Protein AF-A0A453LEN0-F1 (afdb_monomer_lite)

pLDDT: mean 72.08, std 21.24, range [32.16, 97.12]

InterPro domains:
  IPR000552 Large ribosomal subunit protein eL42 [PF00935] (18-52)
  IPR000552 Large ribosomal subunit protein eL42 [PS01172] (21-32)
  IPR000552 Large ribosomal subunit protein eL42 [PTHR10369] (19-63)
  IPR011332 Zinc-binding ribosomal protein [SSF57829] (19-52)
  IPR053708 Eukaryotic Ribosomal Large Subunit eL42 [G3DSA:3.10.450.80] (3-63)

Radius of gyration: 17.84 Å; chains: 1; bounding box: 41×28×55 Å

Sequence (63 aa):
VGERSENQEDLLQEQGVQEAKTTKKIVLKLQCQSCKHYSQRAIKRCKHFEIGGDKKGKGTSLF

Structure (mmCIF, N/CA/C/O backbone):
data_AF-A0A453LEN0-F1
#
_entry.id   AF-A0A453LEN0-F1
#
loop_
_atom_site.group_PDB
_atom_site.id
_atom_site.type_symbol
_atom_site.label_atom_id
_atom_site.label_alt_id
_atom_site.label_comp_id
_atom_site.label_asym_id
_atom_site.label_entity_id
_atom_site.label_seq_id
_atom_site.pdbx_PDB_ins_code
_atom_site.Cartn_x
_atom_site.Cartn_y
_atom_site.Cartn_z
_atom_site.occupancy
_atom_site.B_iso_or_equiv
_atom_site.auth_seq_id
_atom_site.auth_comp_id
_atom_site.auth_asym_id
_atom_site.auth_atom_id
_atom_site.pdbx_PDB_model_num
AT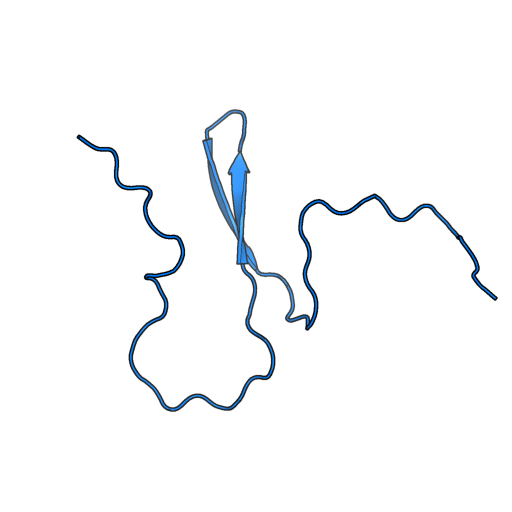OM 1 N N . VAL A 1 1 ? 5.048 22.302 25.151 1.00 32.16 1 VAL A N 1
ATOM 2 C CA . VAL A 1 1 ? 5.437 20.987 25.711 1.00 32.16 1 VAL A CA 1
ATOM 3 C C . VAL A 1 1 ? 4.245 20.076 25.491 1.00 32.16 1 VAL A C 1
ATOM 5 O O . VAL A 1 1 ? 3.212 20.371 26.054 1.00 32.16 1 VAL A O 1
ATOM 8 N N . GLY A 1 2 ? 4.192 19.085 24.622 1.00 35.50 2 GLY A N 1
ATOM 9 C CA . GLY A 1 2 ? 5.131 18.429 23.734 1.00 35.50 2 GLY A CA 1
ATOM 10 C C . GLY A 1 2 ? 4.487 17.068 23.482 1.00 35.50 2 GLY A C 1
ATOM 11 O O . GLY A 1 2 ? 4.266 16.358 24.448 1.00 35.50 2 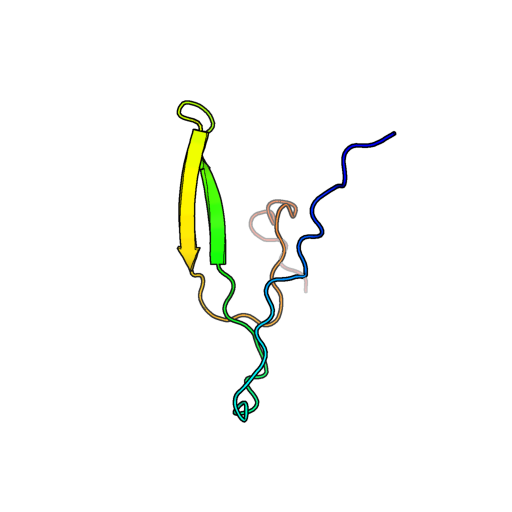GLY A O 1
ATOM 12 N N . GLU A 1 3 ? 4.173 16.716 22.240 1.00 35.97 3 GLU A N 1
ATOM 13 C CA . GLU A 1 3 ? 3.955 15.321 21.855 1.00 35.97 3 GLU A CA 1
ATOM 14 C C . GLU A 1 3 ? 4.767 15.108 20.584 1.00 35.97 3 GLU A C 1
ATOM 16 O O . GLU A 1 3 ? 4.471 15.604 19.500 1.00 35.97 3 GLU A O 1
ATOM 21 N N . ARG A 1 4 ? 5.926 14.504 20.826 1.00 40.69 4 ARG A N 1
ATOM 22 C CA . ARG A 1 4 ? 6.969 14.131 19.884 1.00 40.69 4 ARG A CA 1
ATOM 23 C C . ARG A 1 4 ? 6.320 13.256 18.808 1.00 40.69 4 ARG A C 1
ATOM 25 O O . ARG A 1 4 ? 5.991 12.110 19.089 1.00 40.69 4 ARG A O 1
ATOM 32 N N . SER A 1 5 ? 6.113 13.792 17.603 1.00 42.06 5 SER A N 1
ATOM 33 C CA . SER A 1 5 ? 5.749 12.967 16.452 1.00 42.06 5 SER A CA 1
ATOM 34 C C . SER A 1 5 ? 6.883 11.971 16.231 1.00 42.06 5 SER A C 1
ATOM 36 O O . SER A 1 5 ? 8.006 12.371 15.926 1.00 42.06 5 SER A O 1
ATOM 38 N N . GLU A 1 6 ? 6.614 10.692 16.472 1.00 40.56 6 GLU A N 1
ATOM 39 C CA . GLU A 1 6 ? 7.553 9.609 16.208 1.00 40.56 6 GLU A CA 1
ATOM 40 C C . GLU A 1 6 ? 7.910 9.625 14.719 1.00 40.56 6 GLU A C 1
ATOM 42 O O . GLU A 1 6 ? 7.088 9.332 13.847 1.00 40.56 6 GLU A O 1
ATOM 47 N N . ASN A 1 7 ? 9.141 10.056 14.445 1.00 38.47 7 ASN A N 1
ATOM 48 C CA . ASN A 1 7 ? 9.720 10.122 13.117 1.00 38.47 7 ASN A CA 1
ATOM 49 C C . ASN A 1 7 ? 9.745 8.706 12.526 1.00 38.47 7 ASN A C 1
ATOM 51 O O . ASN A 1 7 ? 10.323 7.778 13.089 1.00 38.47 7 ASN A O 1
ATOM 55 N N . GLN A 1 8 ? 9.102 8.549 11.371 1.00 40.12 8 GLN A N 1
ATOM 56 C CA . GLN A 1 8 ? 8.902 7.301 10.626 1.00 40.12 8 GLN A CA 1
ATOM 57 C C . GLN A 1 8 ? 10.217 6.679 10.092 1.00 40.12 8 GLN A C 1
ATOM 59 O O . GLN A 1 8 ? 10.171 5.658 9.404 1.00 40.12 8 GLN A O 1
ATOM 64 N N . GLU A 1 9 ? 11.378 7.263 10.396 1.00 41.59 9 GLU A N 1
ATOM 65 C CA . GLU A 1 9 ? 12.672 6.954 9.775 1.00 41.59 9 GLU A CA 1
ATOM 66 C C . GLU A 1 9 ? 13.686 6.200 10.660 1.00 41.59 9 GLU A C 1
ATOM 68 O O . GLU A 1 9 ? 14.651 5.660 10.124 1.00 41.59 9 GLU A O 1
ATOM 73 N N . ASP A 1 10 ? 13.430 6.015 11.961 1.00 38.97 10 ASP A N 1
ATOM 74 C CA . ASP A 1 10 ? 14.367 5.367 12.908 1.00 38.97 10 ASP A CA 1
ATOM 75 C C . ASP A 1 10 ? 14.304 3.818 12.955 1.00 38.97 10 ASP A C 1
ATOM 77 O O . ASP A 1 10 ? 14.513 3.184 13.987 1.00 38.97 10 ASP A O 1
ATOM 81 N N . LEU A 1 11 ? 14.023 3.158 11.826 1.00 47.25 11 LEU A N 1
ATOM 82 C CA . LEU A 1 11 ? 14.003 1.683 11.726 1.00 47.25 11 LEU A CA 1
ATOM 83 C C . LEU A 1 11 ? 14.841 1.137 10.561 1.00 47.25 11 LEU A C 1
ATOM 85 O O . LEU A 1 11 ? 14.558 0.068 10.017 1.00 47.25 11 LEU A O 1
ATOM 89 N N . LEU A 1 12 ? 15.899 1.849 10.170 1.00 50.62 12 LEU A N 1
ATOM 90 C CA . LEU A 1 12 ? 16.903 1.344 9.230 1.00 50.62 12 LEU A CA 1
ATO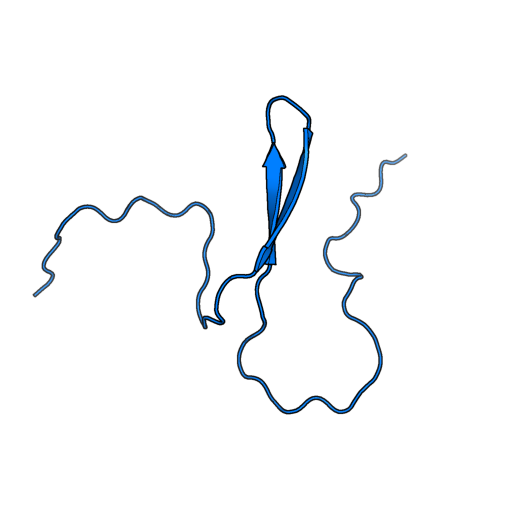M 91 C C . LEU A 1 12 ? 18.204 0.988 9.959 1.00 50.62 12 LEU A C 1
ATOM 93 O O . LEU A 1 12 ? 19.231 1.628 9.785 1.00 50.62 12 LEU A O 1
ATOM 97 N N . GLN A 1 13 ? 18.095 -0.060 10.778 1.00 48.75 13 GLN A N 1
ATOM 98 C CA . GLN A 1 13 ? 19.045 -1.165 10.942 1.00 48.75 13 GLN A CA 1
ATOM 99 C C . GLN A 1 13 ? 20.498 -0.895 10.500 1.00 48.75 13 GLN A C 1
ATOM 101 O O . GLN A 1 13 ? 20.831 -0.945 9.313 1.00 48.75 13 GLN A O 1
ATOM 106 N N . GLU A 1 14 ? 21.379 -0.749 11.486 1.00 64.88 14 GLU A N 1
ATOM 107 C CA . GLU A 1 14 ? 22.809 -0.981 11.326 1.00 64.88 14 GLU A CA 1
ATOM 108 C C . GLU A 1 14 ? 23.121 -2.462 11.006 1.00 64.88 14 GLU A C 1
ATOM 110 O O . GLU A 1 14 ? 22.463 -3.379 11.499 1.00 64.88 14 GLU A O 1
ATOM 115 N N . GLN A 1 15 ? 24.220 -2.655 10.266 1.00 56.88 15 GLN A N 1
ATOM 116 C CA . GLN A 1 15 ? 25.009 -3.882 10.051 1.00 56.88 15 GLN A CA 1
ATOM 117 C C . GLN A 1 15 ? 24.652 -4.813 8.876 1.00 56.88 15 GLN A C 1
ATOM 119 O O . GLN A 1 15 ? 23.573 -5.392 8.773 1.00 56.88 15 GLN A O 1
ATOM 124 N N . GLY A 1 16 ? 25.667 -5.030 8.029 1.00 50.94 16 GLY A N 1
ATOM 125 C CA . GLY A 1 16 ? 25.735 -6.085 7.019 1.00 50.94 16 GLY A CA 1
ATOM 126 C C . GLY A 1 16 ? 25.987 -5.533 5.618 1.00 50.94 16 GLY A C 1
ATOM 127 O O . GLY A 1 16 ? 25.190 -4.751 5.106 1.00 50.94 16 GLY A O 1
ATOM 128 N N . VAL A 1 17 ? 27.096 -5.942 4.996 1.00 54.84 17 VAL A N 1
ATOM 129 C CA . VAL A 1 17 ? 27.429 -5.685 3.584 1.00 54.84 17 VAL A CA 1
ATOM 130 C C . VAL A 1 17 ? 26.205 -5.978 2.707 1.00 54.84 17 VAL A C 1
ATOM 132 O O . VAL A 1 17 ? 25.741 -7.114 2.630 1.00 54.84 17 VAL A O 1
ATOM 135 N N . GLN A 1 18 ? 25.645 -4.943 2.080 1.00 62.25 18 GLN A N 1
ATOM 136 C CA . GLN A 1 18 ? 24.419 -5.045 1.291 1.00 62.25 18 GLN A CA 1
ATOM 137 C C . GLN A 1 18 ? 24.765 -5.273 -0.179 1.00 62.25 18 GLN A C 1
ATOM 139 O O . GLN A 1 18 ? 25.260 -4.372 -0.853 1.00 62.25 18 GLN A O 1
ATOM 144 N N . GLU A 1 19 ? 24.444 -6.459 -0.703 1.00 62.56 19 GLU A N 1
ATOM 145 C CA . GLU A 1 19 ? 24.266 -6.634 -2.146 1.00 62.56 19 GLU A CA 1
ATOM 146 C C . GLU A 1 19 ? 23.346 -5.523 -2.674 1.00 62.56 19 GLU 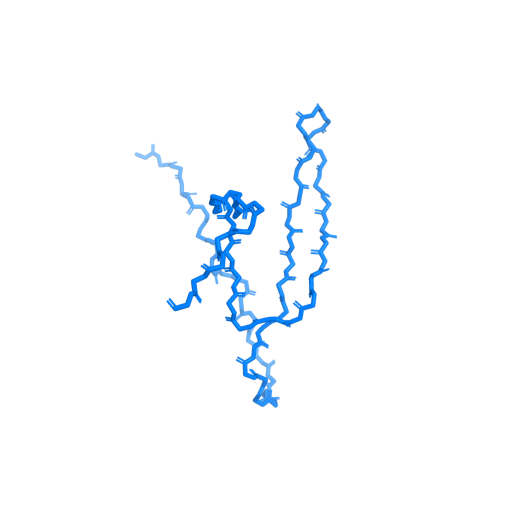A C 1
ATOM 148 O O . GLU A 1 19 ? 22.244 -5.314 -2.149 1.00 62.56 19 GLU A O 1
ATOM 153 N N . ALA A 1 20 ? 23.811 -4.806 -3.702 1.00 72.06 20 ALA A N 1
ATOM 154 C CA . ALA A 1 20 ? 23.201 -3.580 -4.205 1.00 72.06 20 ALA A CA 1
ATOM 155 C C . ALA A 1 20 ? 21.859 -3.848 -4.905 1.00 72.06 20 ALA A C 1
ATOM 157 O O . ALA A 1 20 ? 21.733 -3.861 -6.130 1.00 72.06 20 ALA A O 1
ATOM 158 N N . LYS A 1 21 ? 20.808 -4.062 -4.115 1.00 79.75 21 LYS A N 1
ATOM 159 C CA . LYS A 1 21 ? 19.436 -4.114 -4.616 1.00 79.75 21 LYS A CA 1
ATOM 160 C C . LYS A 1 21 ? 19.016 -2.692 -4.969 1.00 79.75 21 LYS A C 1
ATOM 162 O O . LYS A 1 21 ? 18.884 -1.843 -4.097 1.00 79.75 21 LYS A O 1
ATOM 167 N N . THR A 1 22 ? 18.729 -2.460 -6.246 1.00 86.94 22 THR A N 1
ATOM 168 C CA . THR A 1 22 ? 18.303 -1.150 -6.773 1.00 86.94 22 THR A CA 1
ATOM 169 C C . THR A 1 22 ? 16.924 -0.705 -6.279 1.00 86.94 22 THR A C 1
ATOM 171 O O . THR A 1 22 ? 16.522 0.432 -6.499 1.00 86.94 22 THR A O 1
ATOM 174 N N . THR A 1 23 ? 16.172 -1.594 -5.623 1.00 85.69 23 THR A N 1
ATOM 175 C CA . THR A 1 23 ? 14.820 -1.334 -5.113 1.00 85.69 23 THR A CA 1
ATOM 176 C C . THR A 1 23 ? 14.619 -1.993 -3.755 1.00 85.69 23 THR A C 1
ATOM 178 O O . THR A 1 23 ? 15.078 -3.115 -3.517 1.00 85.69 23 THR A O 1
ATOM 181 N N . LYS A 1 24 ? 13.900 -1.320 -2.853 1.00 86.00 24 LYS A N 1
ATOM 182 C CA . LYS A 1 24 ? 13.539 -1.846 -1.528 1.00 86.00 24 LYS A CA 1
ATOM 183 C C . LYS A 1 24 ? 12.256 -2.685 -1.615 1.00 86.00 24 LYS A C 1
ATOM 185 O O . LYS A 1 24 ? 11.470 -2.552 -2.550 1.00 86.00 24 LYS A O 1
ATOM 190 N N . LYS A 1 25 ? 12.052 -3.595 -0.658 1.00 88.94 25 LYS A N 1
ATOM 191 C CA . LYS A 1 25 ? 10.785 -4.332 -0.523 1.00 88.94 25 LYS A CA 1
ATOM 192 C C . LYS A 1 25 ? 9.814 -3.454 0.262 1.00 88.94 25 LYS A C 1
ATOM 194 O O . LYS A 1 25 ? 10.104 -3.117 1.403 1.00 88.94 25 LYS A O 1
ATOM 199 N N . ILE A 1 26 ? 8.687 -3.100 -0.344 1.00 90.81 26 ILE A N 1
ATOM 200 C CA . ILE A 1 26 ? 7.670 -2.246 0.276 1.00 90.81 26 ILE A CA 1
ATOM 201 C C . ILE A 1 26 ? 6.670 -3.137 1.024 1.00 90.81 26 ILE A C 1
ATOM 203 O O . ILE A 1 26 ? 6.186 -4.133 0.476 1.00 90.81 26 ILE A O 1
ATOM 207 N N . VAL A 1 27 ? 6.377 -2.796 2.280 1.00 92.56 27 VAL A N 1
ATOM 208 C CA . VAL A 1 27 ? 5.376 -3.471 3.119 1.00 92.56 27 VAL A CA 1
ATOM 209 C C . VAL A 1 27 ? 4.327 -2.449 3.534 1.00 92.56 27 VAL A C 1
ATOM 211 O O . VAL A 1 27 ? 4.656 -1.428 4.127 1.00 92.56 27 VAL A O 1
ATOM 214 N N . LEU A 1 28 ? 3.063 -2.720 3.220 1.00 92.56 28 LEU A N 1
ATOM 215 C CA . LEU A 1 28 ? 1.940 -1.879 3.613 1.00 92.56 28 LEU A CA 1
ATOM 216 C C . LEU A 1 28 ? 1.461 -2.241 5.010 1.00 92.56 28 LEU A C 1
ATOM 218 O O . LEU A 1 28 ? 1.248 -3.418 5.301 1.00 92.56 28 LEU A O 1
ATOM 222 N N . LYS A 1 29 ? 1.224 -1.222 5.834 1.00 93.38 29 LYS A N 1
ATOM 223 C CA . LYS A 1 29 ? 0.550 -1.337 7.128 1.00 93.38 29 LYS A CA 1
ATOM 224 C C . LYS A 1 29 ? -0.918 -0.960 6.940 1.00 93.38 29 LYS A C 1
ATOM 226 O O . LYS A 1 29 ? -1.248 0.206 6.765 1.00 93.38 29 LYS A O 1
ATOM 231 N N . LEU A 1 30 ? -1.791 -1.959 6.938 1.00 93.88 30 LEU A N 1
ATOM 232 C CA . LEU A 1 30 ? -3.232 -1.788 6.792 1.00 93.88 30 LEU A CA 1
ATOM 233 C C . LEU A 1 30 ? -3.868 -1.737 8.175 1.00 93.88 30 LEU A C 1
ATOM 235 O O . LEU A 1 30 ? -3.707 -2.675 8.952 1.00 93.88 30 LEU A O 1
ATOM 239 N N . GLN A 1 31 ? -4.603 -0.669 8.469 1.00 95.56 31 GLN A N 1
ATOM 240 C CA . GLN A 1 31 ? -5.393 -0.567 9.689 1.00 95.56 31 GLN A CA 1
ATOM 241 C C . GLN A 1 31 ? -6.861 -0.857 9.381 1.00 95.56 31 GLN A C 1
ATOM 243 O O . GLN A 1 31 ? -7.459 -0.231 8.505 1.00 95.56 31 GLN A O 1
ATOM 248 N N . CYS A 1 32 ? -7.461 -1.786 10.121 1.00 93.88 32 CYS A N 1
ATOM 249 C CA . CYS A 1 32 ? -8.899 -1.988 10.070 1.00 93.88 32 CYS A CA 1
ATOM 250 C C . CYS A 1 32 ? -9.615 -0.791 10.707 1.00 93.88 32 CYS A C 1
ATOM 252 O O . CYS A 1 32 ? -9.327 -0.417 11.843 1.00 93.88 32 CYS A O 1
ATOM 254 N N . GLN A 1 33 ? -10.575 -0.194 10.004 1.00 95.31 33 GLN A N 1
ATOM 255 C CA . GLN A 1 33 ? -11.273 0.985 10.519 1.00 95.31 33 GLN A CA 1
ATOM 256 C C . GLN A 1 33 ? -12.191 0.664 11.705 1.00 95.31 33 GLN A C 1
ATOM 258 O O . GLN A 1 33 ? -12.288 1.492 12.613 1.00 95.31 33 GLN A O 1
ATOM 263 N N . SER A 1 34 ? -12.811 -0.522 11.715 1.00 97.12 34 SER A N 1
ATOM 264 C CA . SER A 1 34 ? -13.767 -0.949 12.742 1.00 97.12 34 SER A CA 1
ATOM 265 C C . SER A 1 34 ? -13.082 -1.474 14.002 1.00 97.12 34 SER A C 1
ATOM 267 O O . SER A 1 34 ? -13.365 -0.988 15.089 1.00 97.12 34 SER A O 1
ATOM 269 N N . CYS A 1 35 ? -12.150 -2.424 13.873 1.00 95.06 35 CYS A N 1
ATOM 270 C CA . CYS A 1 35 ? -11.499 -3.057 15.028 1.00 95.06 35 CYS A CA 1
ATOM 271 C C . CYS A 1 35 ? -10.098 -2.514 15.354 1.00 95.06 35 CYS A C 1
ATOM 273 O O . CYS A 1 35 ? -9.470 -2.985 16.296 1.00 95.06 35 CYS A O 1
ATOM 275 N N . LYS A 1 36 ? -9.578 -1.557 14.571 1.00 94.62 36 LYS A N 1
ATOM 276 C CA . LYS A 1 36 ? -8.247 -0.926 14.733 1.00 94.62 36 LYS A CA 1
ATOM 277 C C . LYS A 1 36 ? -7.040 -1.868 14.662 1.00 94.62 36 LYS A C 1
ATOM 279 O O . LYS A 1 36 ? -5.912 -1.416 14.843 1.00 94.62 36 LYS A O 1
ATOM 284 N N . HIS A 1 37 ? -7.247 -3.140 14.328 1.00 95.94 37 HIS A N 1
ATOM 285 C CA . HIS A 1 37 ? -6.176 -4.107 14.116 1.00 95.94 37 HIS A CA 1
ATOM 286 C C . HIS A 1 37 ? -5.276 -3.712 12.934 1.00 95.94 37 HIS A C 1
ATOM 288 O O . HIS A 1 37 ? -5.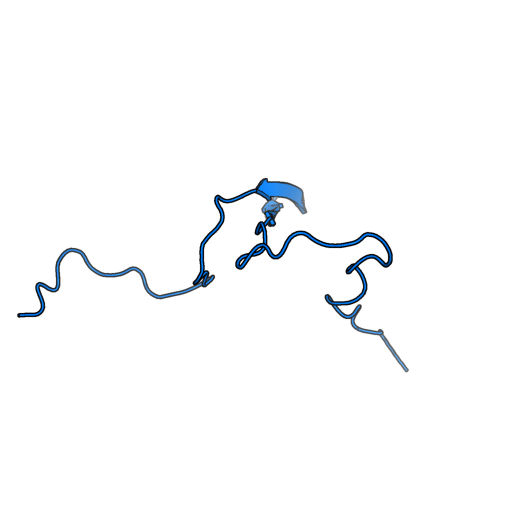766 -3.225 11.911 1.00 95.94 37 HIS A O 1
ATOM 294 N N . TYR A 1 38 ? -3.971 -3.967 13.058 1.00 95.62 38 TYR A N 1
ATOM 295 C CA . TYR A 1 38 ? -2.981 -3.708 12.016 1.00 95.62 38 TYR A CA 1
ATOM 296 C C . TYR A 1 38 ? -2.524 -5.005 11.354 1.00 95.62 38 TYR A C 1
ATOM 298 O O . TYR A 1 38 ? -2.094 -5.934 12.026 1.00 95.62 38 TYR A O 1
ATOM 306 N N . SER A 1 39 ? -2.546 -5.035 10.025 1.00 95.38 39 SER A N 1
ATOM 307 C CA . SER A 1 39 ? -2.028 -6.139 9.219 1.00 95.38 39 SER A CA 1
ATOM 308 C C . SER A 1 39 ? -0.942 -5.635 8.277 1.00 95.38 39 SER A C 1
ATOM 310 O O . SER A 1 39 ? -1.063 -4.555 7.698 1.00 95.38 39 SER A O 1
ATOM 312 N N . GLN A 1 40 ? 0.122 -6.417 8.109 1.00 95.81 40 GLN A N 1
ATOM 313 C CA . GLN A 1 40 ? 1.217 -6.094 7.201 1.00 95.81 40 GLN A CA 1
ATOM 314 C C . GLN A 1 40 ? 1.125 -6.929 5.924 1.00 95.81 40 GLN A C 1
ATOM 316 O O . GLN A 1 40 ? 1.018 -8.153 5.976 1.00 95.81 40 GLN A O 1
ATOM 321 N N . ARG A 1 41 ? 1.196 -6.274 4.761 1.00 93.56 41 ARG A N 1
ATOM 322 C CA . ARG A 1 41 ? 1.218 -6.948 3.455 1.00 93.56 41 ARG A CA 1
ATOM 323 C C . ARG A 1 41 ? 2.400 -6.486 2.622 1.00 93.56 41 ARG A C 1
ATOM 325 O O . ARG A 1 41 ? 2.522 -5.311 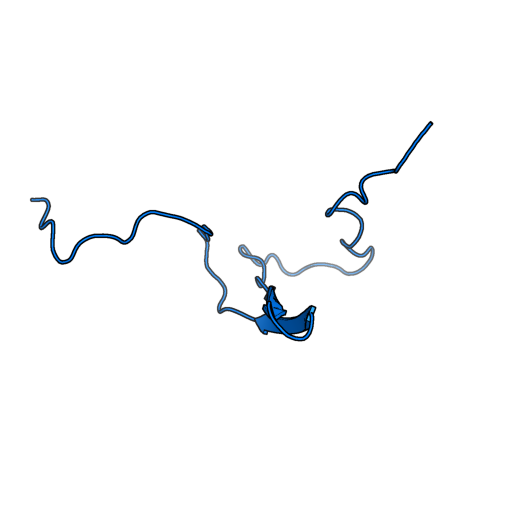2.294 1.00 93.56 41 ARG A O 1
ATOM 332 N N . ALA A 1 42 ? 3.265 -7.424 2.260 1.00 93.62 42 ALA A N 1
ATOM 333 C CA . ALA A 1 42 ? 4.378 -7.159 1.361 1.00 93.62 42 ALA A CA 1
ATOM 334 C C . ALA A 1 42 ? 3.913 -7.074 -0.099 1.00 93.62 42 ALA A C 1
ATOM 336 O O . ALA A 1 42 ? 3.115 -7.896 -0.545 1.00 93.62 42 ALA A O 1
ATOM 337 N N . ILE A 1 43 ? 4.475 -6.131 -0.853 1.00 91.62 43 ILE A N 1
ATOM 338 C CA . ILE A 1 43 ? 4.282 -6.010 -2.303 1.00 91.62 43 ILE A CA 1
ATOM 339 C C . ILE A 1 43 ? 5.558 -6.471 -3.019 1.00 91.62 43 ILE A C 1
ATOM 341 O O . ILE A 1 43 ? 6.653 -6.500 -2.442 1.00 91.62 43 ILE A O 1
ATOM 345 N N . LYS A 1 44 ? 5.420 -6.872 -4.289 1.00 90.88 44 LYS A N 1
ATOM 346 C CA . LYS A 1 44 ? 6.565 -7.079 -5.185 1.00 90.88 44 LYS A CA 1
ATOM 347 C C . LYS A 1 44 ? 7.420 -5.805 -5.256 1.00 90.88 44 LYS A C 1
ATOM 349 O O . LYS A 1 44 ? 6.922 -4.697 -5.089 1.00 90.88 44 LYS A O 1
ATOM 354 N N . ARG A 1 45 ? 8.717 -5.964 -5.520 1.00 89.62 45 ARG A N 1
ATOM 355 C CA . ARG A 1 45 ? 9.618 -4.820 -5.703 1.00 89.62 45 ARG A CA 1
ATOM 356 C C . ARG A 1 45 ? 9.219 -4.056 -6.964 1.00 89.62 45 ARG A C 1
ATOM 358 O O . ARG A 1 45 ? 9.032 -4.661 -8.016 1.00 89.62 45 ARG A O 1
ATOM 365 N N . CYS A 1 46 ? 9.127 -2.742 -6.856 1.00 88.38 46 CYS A N 1
ATOM 366 C CA . CYS A 1 46 ? 8.919 -1.834 -7.975 1.00 88.38 46 CYS A CA 1
ATOM 367 C C . CYS A 1 46 ? 9.800 -0.593 -7.786 1.00 88.38 46 CYS A C 1
ATOM 369 O O . CYS A 1 46 ? 10.223 -0.291 -6.670 1.00 88.38 46 CYS A O 1
ATOM 371 N N . LYS A 1 47 ? 10.130 0.089 -8.891 1.00 89.56 47 LYS A N 1
ATOM 372 C CA . LYS A 1 47 ? 10.947 1.317 -8.867 1.00 89.56 47 LYS A CA 1
ATOM 373 C C . LYS A 1 47 ? 10.136 2.536 -8.435 1.00 89.56 47 LYS A C 1
ATOM 375 O O . LYS A 1 47 ? 10.628 3.360 -7.678 1.00 89.56 47 LYS A O 1
ATOM 380 N N . HIS A 1 48 ? 8.892 2.607 -8.899 1.00 86.56 48 HIS A N 1
ATOM 381 C CA . HIS A 1 48 ? 7.945 3.660 -8.563 1.00 86.56 48 HIS A CA 1
ATOM 382 C C . HIS A 1 48 ? 6.775 3.030 -7.817 1.00 86.56 48 HIS A C 1
ATOM 384 O O . HIS A 1 48 ? 6.232 2.006 -8.243 1.00 86.56 48 HIS A O 1
ATOM 390 N N . PHE A 1 49 ? 6.436 3.614 -6.677 1.00 84.44 49 PHE A N 1
ATOM 391 C CA . PHE A 1 49 ? 5.308 3.214 -5.857 1.00 84.44 49 PHE A CA 1
ATOM 392 C C . PHE A 1 49 ? 4.675 4.475 -5.287 1.00 84.44 49 PHE A C 1
ATOM 394 O O . PHE A 1 49 ? 5.350 5.251 -4.617 1.00 84.44 49 PHE A O 1
ATOM 401 N N . GLU A 1 50 ? 3.391 4.662 -5.561 1.00 87.56 50 GLU A N 1
ATOM 402 C CA . GLU A 1 50 ? 2.623 5.823 -5.125 1.00 87.56 50 GLU A CA 1
ATOM 403 C C . GLU A 1 50 ? 1.351 5.329 -4.433 1.00 87.56 50 GLU A C 1
ATOM 405 O O . GLU A 1 50 ? 0.704 4.385 -4.894 1.00 87.56 50 GLU A O 1
ATOM 410 N N . ILE A 1 51 ? 0.997 5.954 -3.309 1.00 85.88 51 ILE A N 1
ATOM 411 C CA . ILE A 1 51 ? -0.251 5.704 -2.582 1.00 85.88 51 ILE A CA 1
ATOM 412 C C . ILE A 1 51 ? -1.155 6.916 -2.786 1.00 85.88 51 ILE A C 1
ATOM 414 O O . ILE A 1 51 ? -0.719 8.043 -2.586 1.00 85.88 51 ILE A O 1
ATOM 418 N N . GLY A 1 52 ? -2.424 6.677 -3.128 1.00 80.12 52 GLY A N 1
ATOM 419 C CA . GLY A 1 52 ? -3.438 7.735 -3.191 1.00 80.12 52 GLY A CA 1
ATOM 420 C C . GLY A 1 52 ? -3.523 8.498 -4.516 1.00 80.12 52 GLY A C 1
ATOM 421 O O . GLY A 1 52 ? -4.101 9.577 -4.532 1.00 80.12 52 GLY A O 1
ATOM 422 N N . GLY A 1 53 ? -2.983 7.959 -5.613 1.00 79.44 53 GLY A N 1
ATOM 423 C CA . GLY A 1 53 ? -3.133 8.559 -6.943 1.00 79.44 53 GLY A CA 1
ATOM 424 C C . GLY A 1 53 ? -4.546 8.428 -7.525 1.00 79.44 53 GLY A C 1
ATOM 425 O O . GLY A 1 53 ? -5.334 7.565 -7.118 1.00 79.44 53 GLY A O 1
ATOM 426 N N . ASP A 1 54 ? -4.847 9.260 -8.522 1.00 74.50 54 ASP A N 1
ATOM 427 C CA . ASP A 1 54 ? -6.100 9.206 -9.270 1.00 74.50 54 ASP A CA 1
ATOM 428 C C . ASP A 1 54 ? -6.289 7.843 -9.942 1.00 74.50 54 ASP A C 1
ATOM 430 O O . ASP A 1 54 ? -5.363 7.254 -10.516 1.00 74.50 54 ASP A O 1
ATOM 434 N N . LYS A 1 55 ? -7.524 7.328 -9.907 1.00 71.69 55 LYS A N 1
ATOM 435 C CA . LYS A 1 55 ? -7.885 6.135 -10.678 1.00 71.69 55 LYS A CA 1
ATOM 436 C C . LYS A 1 55 ? -7.652 6.455 -12.153 1.00 71.69 55 LYS A C 1
ATOM 438 O O . LYS A 1 55 ? -8.445 7.184 -12.745 1.00 71.69 55 LYS A O 1
ATOM 443 N N . LYS A 1 56 ? -6.593 5.897 -12.754 1.00 66.25 56 LYS A N 1
ATOM 444 C CA . LYS A 1 56 ? -6.367 6.006 -14.201 1.00 66.25 56 LYS A CA 1
ATOM 445 C C . LYS A 1 56 ? -7.625 5.511 -14.916 1.00 66.25 56 LYS A C 1
ATOM 447 O O . LYS A 1 56 ? -8.006 4.347 -14.778 1.00 66.25 56 LYS A O 1
ATOM 452 N N . GLY A 1 57 ? -8.300 6.428 -15.610 1.00 62.56 57 GLY A N 1
ATOM 453 C CA . GLY A 1 57 ? -9.492 6.135 -16.394 1.00 62.56 57 GLY A CA 1
ATOM 454 C C . GLY A 1 57 ? -9.207 5.032 -17.410 1.00 62.56 57 GLY A C 1
ATOM 455 O O . GLY A 1 57 ? -8.084 4.881 -17.894 1.00 62.56 57 GLY A O 1
ATOM 456 N N . LYS A 1 58 ? -10.225 4.228 -17.721 1.00 60.19 58 LYS A N 1
ATOM 457 C CA . LYS A 1 58 ? -10.126 3.203 -18.761 1.00 60.19 58 LYS A CA 1
ATOM 458 C C . LYS A 1 58 ? -9.865 3.896 -20.106 1.00 60.19 58 LYS A C 1
ATOM 460 O O . LYS A 1 58 ? -10.776 4.487 -20.666 1.00 60.19 58 LYS A O 1
ATOM 465 N N . GLY A 1 59 ? -8.634 3.797 -20.606 1.00 61.53 59 GLY A N 1
ATOM 466 C CA . GLY A 1 59 ? -8.308 3.999 -22.019 1.00 61.53 59 GLY A CA 1
ATOM 467 C C . GLY A 1 59 ? -8.204 5.441 -22.514 1.00 61.53 59 GLY A C 1
ATOM 468 O O . GLY A 1 59 ? -8.868 5.793 -23.481 1.00 61.53 59 GLY A O 1
ATOM 469 N N . THR A 1 60 ? -7.291 6.248 -21.973 1.00 48.59 60 THR A N 1
ATOM 470 C CA . THR A 1 60 ? -6.679 7.296 -22.807 1.00 48.59 60 THR A CA 1
ATOM 471 C C . THR A 1 60 ? -5.549 6.653 -23.601 1.00 48.59 60 THR A C 1
ATOM 473 O O . THR A 1 60 ? -4.415 6.550 -23.132 1.00 48.59 60 THR A O 1
ATOM 476 N N . SER A 1 61 ? -5.902 6.149 -24.784 1.00 55.06 61 SER A N 1
ATOM 477 C CA . SER A 1 61 ? -4.954 5.894 -25.865 1.00 55.06 61 SER A CA 1
ATOM 478 C C . SER A 1 61 ? -4.314 7.232 -26.226 1.00 55.06 61 SER A C 1
ATOM 480 O O . SER A 1 61 ? -4.935 8.045 -26.903 1.00 55.06 61 SER A O 1
ATOM 482 N N . LEU A 1 62 ? -3.117 7.488 -25.706 1.00 51.56 62 LEU A N 1
ATOM 483 C CA . LEU A 1 62 ? -2.279 8.589 -26.164 1.00 51.56 62 LEU A CA 1
ATOM 484 C C . LEU A 1 62 ? -1.454 8.043 -27.330 1.00 51.56 62 LEU A C 1
ATOM 486 O O . LEU A 1 62 ? -0.569 7.211 -27.120 1.00 51.56 62 LEU A O 1
ATOM 490 N N . PHE A 1 63 ? -1.845 8.444 -28.538 1.00 46.09 63 PHE A N 1
ATOM 491 C CA . PHE A 1 63 ? -0.938 8.515 -29.680 1.00 46.09 63 PHE A CA 1
ATOM 492 C C . PHE A 1 63 ? -0.004 9.712 -29.492 1.00 46.09 63 PHE A C 1
ATOM 494 O O . PHE A 1 63 ? -0.467 10.712 -28.893 1.00 46.09 63 PHE A O 1
#

Organism: Aegilops tauschii subsp. strangulata (NCBI:txid200361)

Foldseek 3Di:
DDDDDPDPPPPPDDDDDDDDDVWDWDKDWDADPPPRDTDIDIDDTDPDDDPDDDDDDPDPPDD

Secondary structure (DSSP, 8-state):
-------TTTT----------SSPPPEEEEEPTTT--EEEEE----S---SS-----TT----